Protein AF-A0A7V0J0R1-F1 (afdb_monomer)

pLDDT: mean 93.29, std 8.11, range [60.66, 98.06]

Solvent-acces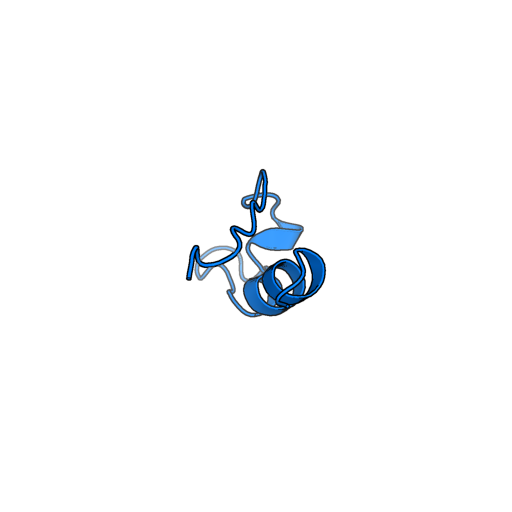sible surface area (backbone atoms only — not comparable to full-atom values): 2671 Å² total; per-residue (Å²): 133,85,51,56,65,60,52,54,59,58,44,47,72,44,58,37,89,88,80,72,47,26,39,52,86,72,58,74,60,86,80,75,86,77,76,78,81,85,127

Radius of gyration: 12.11 Å; Cα contacts (8 Å, |Δi|>4): 31; chains: 1; bounding box: 31×16×30 Å

Mean predicted aligned error: 3.58 Å

Structure (mmCIF, N/CA/C/O back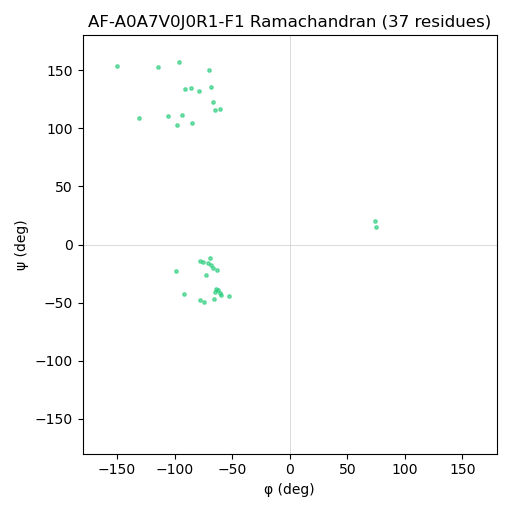bone):
data_AF-A0A7V0J0R1-F1
#
_entry.id   AF-A0A7V0J0R1-F1
#
loop_
_atom_site.group_PDB
_atom_site.id
_atom_site.type_symbol
_atom_site.label_atom_id
_atom_site.label_alt_id
_atom_site.label_comp_id
_atom_site.label_asym_id
_atom_site.label_entity_id
_atom_site.label_seq_i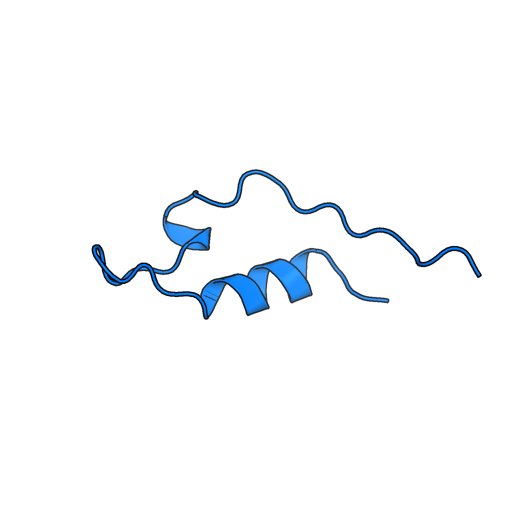d
_atom_site.pdbx_PDB_ins_code
_atom_site.Cartn_x
_atom_site.Cartn_y
_atom_site.Cartn_z
_atom_site.occupancy
_atom_site.B_iso_or_equiv
_atom_site.auth_seq_id
_atom_site.auth_comp_id
_atom_site.auth_asym_id
_atom_site.auth_atom_id
_atom_site.pdbx_PDB_model_num
ATOM 1 N N . MET A 1 1 ? -12.552 -8.176 11.369 1.00 78.06 1 MET A N 1
ATOM 2 C CA . MET A 1 1 ? -12.409 -6.839 10.758 1.00 78.06 1 MET A CA 1
ATOM 3 C C . MET A 1 1 ? -11.314 -6.931 9.721 1.00 78.06 1 MET A C 1
ATOM 5 O O . MET A 1 1 ? -10.336 -7.619 9.982 1.00 78.06 1 MET A O 1
ATOM 9 N N . VAL A 1 2 ? -11.509 -6.326 8.554 1.00 89.06 2 VAL A N 1
ATOM 10 C CA . VAL A 1 2 ? -10.461 -6.258 7.529 1.00 89.06 2 VAL A CA 1
ATOM 11 C C . VAL A 1 2 ? -9.488 -5.158 7.939 1.00 89.06 2 VAL A C 1
ATOM 13 O O . VAL A 1 2 ? -9.929 -4.077 8.319 1.00 89.06 2 VAL A O 1
ATOM 16 N N . THR A 1 3 ? -8.190 -5.435 7.907 1.00 94.38 3 THR A N 1
ATOM 17 C CA . THR A 1 3 ? -7.161 -4.427 8.189 1.00 94.38 3 THR A CA 1
ATOM 18 C C . THR A 1 3 ? -6.634 -3.818 6.897 1.00 94.38 3 THR A C 1
ATOM 20 O O . THR A 1 3 ? -6.692 -4.439 5.835 1.00 94.38 3 THR A O 1
ATOM 23 N N . GLU A 1 4 ? -6.068 -2.613 6.987 1.00 95.44 4 GLU A N 1
ATOM 24 C CA . GLU A 1 4 ? -5.340 -2.006 5.869 1.00 95.44 4 GLU A CA 1
ATOM 25 C C . GLU A 1 4 ? -4.268 -2.959 5.320 1.00 95.44 4 GLU A C 1
ATOM 27 O O . GLU A 1 4 ? -4.161 -3.129 4.108 1.00 95.44 4 GLU A O 1
ATOM 32 N N . GLN A 1 5 ? -3.508 -3.614 6.203 1.00 95.50 5 GLN A N 1
ATOM 33 C CA . GLN A 1 5 ? -2.435 -4.522 5.804 1.00 95.50 5 GLN A CA 1
ATOM 34 C C . GLN A 1 5 ? -2.957 -5.676 4.943 1.00 95.50 5 GLN A C 1
ATOM 36 O O . GLN A 1 5 ? -2.377 -5.967 3.905 1.00 95.50 5 GLN A O 1
ATOM 41 N N . GLN A 1 6 ? -4.089 -6.279 5.317 1.00 95.88 6 GLN A N 1
ATOM 42 C CA . GLN A 1 6 ? -4.700 -7.359 4.535 1.00 95.88 6 GLN A CA 1
ATOM 43 C C . GLN A 1 6 ? -5.115 -6.896 3.133 1.00 95.88 6 GLN A C 1
ATOM 45 O O . GLN A 1 6 ? -4.934 -7.624 2.156 1.00 95.88 6 GLN A O 1
ATOM 50 N N . VAL A 1 7 ? -5.648 -5.675 3.020 1.00 96.38 7 VAL A N 1
ATOM 51 C CA . VAL A 1 7 ? -5.979 -5.069 1.723 1.00 96.38 7 VAL A CA 1
ATOM 52 C C . VAL A 1 7 ? -4.706 -4.807 0.921 1.00 96.38 7 VAL A C 1
ATOM 54 O O . VAL A 1 7 ? -4.633 -5.187 -0.243 1.00 96.38 7 VAL A O 1
ATOM 57 N N . ARG A 1 8 ? -3.681 -4.216 1.544 1.00 97.12 8 ARG A N 1
ATOM 58 C CA . ARG A 1 8 ? -2.398 -3.911 0.902 1.00 97.12 8 ARG A CA 1
ATOM 59 C C . ARG A 1 8 ? -1.699 -5.167 0.388 1.00 97.12 8 ARG A C 1
ATOM 61 O O . ARG A 1 8 ? -1.179 -5.149 -0.720 1.00 97.12 8 ARG A O 1
ATOM 68 N N . ASP A 1 9 ? -1.714 -6.248 1.161 1.00 97.38 9 ASP A N 1
ATOM 69 C CA . ASP A 1 9 ? -1.141 -7.534 0.757 1.00 97.38 9 ASP A CA 1
ATOM 70 C C . ASP A 1 9 ? -1.894 -8.130 -0.432 1.00 97.38 9 ASP A C 1
ATOM 72 O O . ASP A 1 9 ? -1.266 -8.574 -1.385 1.00 97.38 9 ASP A O 1
ATOM 76 N N . SER A 1 10 ? -3.225 -8.036 -0.439 1.00 97.44 10 SER A N 1
ATOM 77 C CA . SER A 1 10 ? -4.037 -8.487 -1.577 1.00 97.44 10 SER A CA 1
ATOM 78 C C . SER A 1 10 ? -3.757 -7.666 -2.845 1.00 97.44 10 SER A C 1
ATOM 80 O O . SER A 1 10 ? -3.682 -8.209 -3.942 1.00 97.44 10 SER A O 1
ATOM 82 N N . LEU A 1 11 ? -3.552 -6.350 -2.714 1.00 97.69 11 LEU A N 1
ATOM 83 C CA . LEU A 1 11 ? -3.234 -5.478 -3.851 1.00 97.69 11 LEU A CA 1
ATOM 84 C C . LEU A 1 11 ? -1.859 -5.771 -4.474 1.00 97.69 11 LEU A C 1
ATOM 86 O O . LEU A 1 11 ? -1.650 -5.429 -5.636 1.00 97.69 11 LEU A O 1
ATOM 90 N N . ARG A 1 12 ? -0.936 -6.434 -3.759 1.00 97.56 12 ARG A N 1
ATOM 91 C CA . ARG A 1 12 ? 0.353 -6.869 -4.331 1.00 97.56 12 ARG A CA 1
ATOM 92 C C . ARG A 1 12 ? 0.216 -7.975 -5.374 1.00 97.56 12 ARG A C 1
ATOM 94 O O . ARG A 1 12 ? 1.141 -8.179 -6.151 1.00 97.56 12 ARG 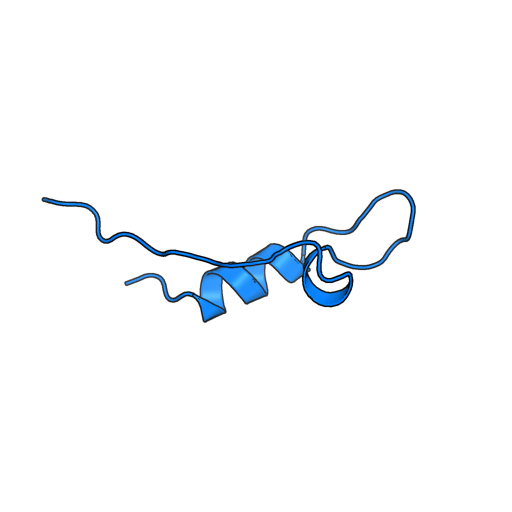A O 1
ATOM 101 N N . GLU A 1 13 ? -0.912 -8.676 -5.419 1.00 98.06 13 GLU A N 1
ATOM 102 C CA . GLU A 1 13 ? -1.173 -9.685 -6.454 1.00 98.06 13 GLU A CA 1
ATOM 103 C C . GLU A 1 13 ? -1.581 -9.053 -7.794 1.00 98.06 13 GLU A C 1
ATOM 105 O O . GLU A 1 13 ? -1.555 -9.712 -8.834 1.00 98.06 13 GLU A O 1
ATOM 110 N N . VAL A 1 14 ? -1.935 -7.764 -7.794 1.00 97.62 14 VAL A N 1
ATOM 111 C CA . VAL A 1 14 ? -2.293 -7.027 -9.005 1.00 97.62 14 VAL A CA 1
ATOM 112 C C . VAL A 1 14 ? -1.017 -6.506 -9.660 1.00 97.62 14 VAL A C 1
ATOM 114 O O . VAL A 1 14 ? -0.396 -5.550 -9.190 1.00 97.62 14 VAL A O 1
ATOM 117 N N . ILE A 1 15 ? -0.628 -7.164 -10.750 1.00 97.88 15 ILE A N 1
ATOM 118 C CA . ILE A 1 15 ? 0.567 -6.842 -11.531 1.00 97.88 15 ILE A CA 1
ATOM 119 C C . ILE A 1 15 ? 0.218 -5.853 -12.639 1.00 97.88 15 ILE A C 1
ATOM 121 O O . ILE A 1 15 ? -0.758 -6.048 -13.364 1.00 97.88 15 ILE A O 1
ATOM 125 N N . ASP A 1 16 ? 1.034 -4.811 -12.787 1.00 97.56 16 ASP A N 1
ATOM 126 C CA . ASP A 1 16 ? 0.941 -3.904 -13.923 1.00 97.56 16 ASP A CA 1
ATOM 127 C C . ASP A 1 16 ? 1.328 -4.648 -15.221 1.00 97.56 16 ASP A C 1
ATOM 129 O O . ASP A 1 16 ? 2.425 -5.213 -15.294 1.00 97.56 16 ASP A O 1
ATOM 133 N N . PRO A 1 17 ? 0.453 -4.693 -16.241 1.00 96.94 17 PRO A N 1
ATOM 134 C CA . PRO A 1 17 ? 0.691 -5.479 -17.451 1.00 96.94 17 PRO A CA 1
ATOM 135 C C . PRO A 1 17 ? 1.793 -4.909 -18.356 1.00 96.94 17 PRO A C 1
ATOM 137 O O . PRO A 1 17 ? 2.273 -5.628 -19.231 1.00 96.94 17 PRO A O 1
ATOM 140 N N . GLU A 1 18 ? 2.191 -3.647 -18.176 1.00 97.00 18 GLU A N 1
ATOM 141 C CA . GLU A 1 18 ? 3.230 -3.000 -18.981 1.00 97.00 18 GLU A CA 1
ATOM 142 C C . GLU A 1 18 ? 4.615 -3.166 -18.343 1.00 97.00 18 GLU A C 1
ATOM 144 O O . GLU A 1 18 ? 5.591 -3.458 -19.035 1.00 97.00 18 GLU A O 1
ATOM 149 N N . ILE A 1 19 ? 4.701 -3.003 -17.020 1.00 94.88 19 ILE A N 1
ATOM 150 C CA . ILE A 1 19 ? 5.965 -2.977 -16.269 1.00 94.88 19 ILE A CA 1
ATOM 151 C C . ILE A 1 19 ? 6.287 -4.327 -15.606 1.00 94.88 19 ILE A C 1
ATOM 153 O O . ILE A 1 19 ? 7.451 -4.619 -15.329 1.00 94.88 19 ILE A O 1
ATOM 157 N N . GLY A 1 20 ? 5.285 -5.176 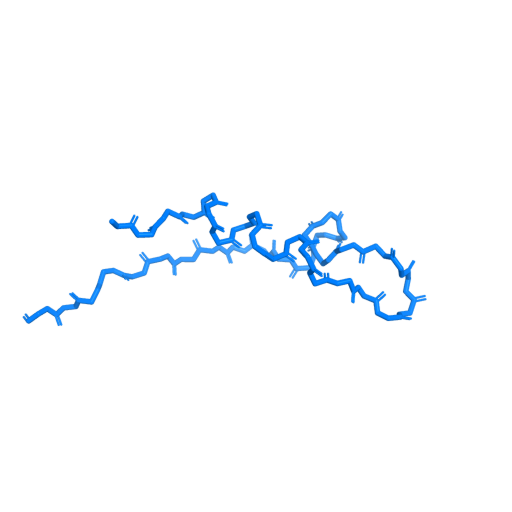-15.353 1.00 95.25 20 GLY A N 1
ATOM 158 C CA . GLY A 1 20 ? 5.471 -6.500 -14.744 1.00 95.25 20 GLY A CA 1
ATOM 159 C C . GLY A 1 20 ? 5.768 -6.480 -13.238 1.00 95.25 20 GLY A C 1
ATOM 160 O O . GLY A 1 20 ? 6.207 -7.487 -12.684 1.00 95.25 20 GLY A O 1
ATOM 161 N N . VAL A 1 21 ? 5.535 -5.349 -12.567 1.00 96.31 21 VAL A N 1
ATOM 162 C CA . VAL A 1 21 ? 5.681 -5.168 -11.110 1.00 96.31 21 VAL A CA 1
ATOM 163 C C . VAL A 1 21 ? 4.305 -4.886 -10.506 1.00 96.31 21 VAL A C 1
ATOM 165 O O . VAL A 1 21 ? 3.417 -4.377 -11.188 1.00 96.31 21 VAL A O 1
ATOM 168 N N . ASN A 1 22 ? 4.092 -5.235 -9.237 1.00 97.62 22 ASN A N 1
ATOM 169 C CA . ASN A 1 22 ? 2.807 -4.976 -8.594 1.00 97.62 22 ASN A CA 1
ATOM 170 C C . ASN A 1 22 ? 2.561 -3.484 -8.33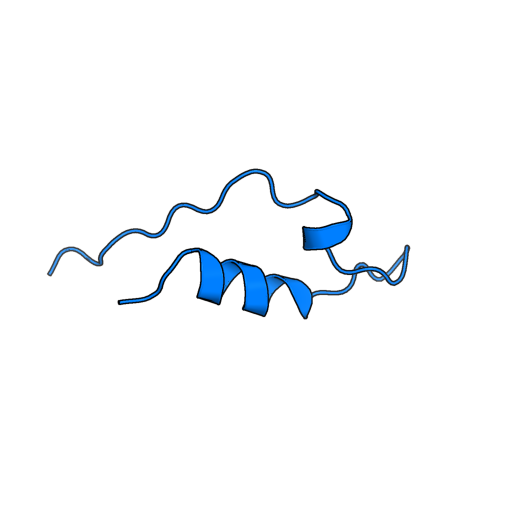0 1.00 97.62 22 ASN A C 1
ATOM 172 O O . ASN A 1 22 ? 3.484 -2.708 -8.074 1.00 97.62 22 ASN A O 1
ATOM 176 N N . ILE A 1 23 ? 1.284 -3.100 -8.339 1.00 97.25 23 ILE A N 1
ATOM 177 C CA . ILE A 1 23 ? 0.850 -1.701 -8.205 1.00 97.25 23 ILE A CA 1
ATOM 178 C C . ILE A 1 23 ? 1.223 -1.059 -6.857 1.00 97.25 23 ILE A C 1
ATOM 180 O O . ILE A 1 23 ? 1.285 0.166 -6.754 1.00 97.25 23 ILE A O 1
ATOM 184 N N . VAL A 1 24 ? 1.468 -1.864 -5.817 1.00 97.44 24 VAL A N 1
ATOM 185 C CA . VAL A 1 24 ? 1.836 -1.376 -4.479 1.00 97.44 24 VAL A CA 1
ATOM 186 C C . VAL A 1 24 ? 3.301 -0.957 -4.455 1.00 97.44 24 VAL A C 1
ATOM 188 O O . VAL A 1 24 ? 3.608 0.146 -4.011 1.00 97.44 24 VAL A O 1
ATOM 191 N N . ASP A 1 25 ? 4.192 -1.799 -4.973 1.00 96.88 25 ASP A N 1
ATOM 192 C CA . ASP A 1 25 ? 5.631 -1.533 -5.009 1.00 96.88 25 ASP A CA 1
ATOM 193 C C . ASP A 1 25 ? 5.984 -0.461 -6.051 1.00 96.88 25 ASP A C 1
ATOM 195 O O . ASP A 1 25 ? 6.942 0.288 -5.868 1.00 96.88 25 ASP A O 1
ATOM 199 N N . LEU A 1 26 ? 5.164 -0.315 -7.098 1.00 96.75 26 LEU A N 1
ATOM 200 C CA . LEU A 1 26 ? 5.224 0.826 -8.019 1.00 96.75 26 LEU A CA 1
ATOM 201 C C . LEU A 1 26 ? 4.782 2.154 -7.378 1.00 96.75 26 LEU A C 1
ATOM 203 O O . LEU A 1 26 ? 4.973 3.212 -7.973 1.00 96.75 26 LEU A O 1
ATOM 207 N N . GLY A 1 27 ? 4.185 2.122 -6.183 1.00 96.00 27 GLY A N 1
ATOM 208 C CA . GLY A 1 27 ? 3.708 3.319 -5.494 1.00 96.00 27 GLY A CA 1
ATOM 209 C C . GLY A 1 27 ? 2.433 3.921 -6.091 1.00 96.00 27 GLY A C 1
ATOM 210 O O . GLY A 1 27 ? 2.143 5.088 -5.840 1.00 96.00 27 GLY A O 1
ATOM 211 N N . LEU A 1 28 ? 1.652 3.148 -6.860 1.00 96.81 28 LEU A N 1
ATOM 212 C CA . LEU A 1 28 ? 0.373 3.603 -7.429 1.00 96.81 28 LEU A CA 1
ATOM 213 C C . LEU A 1 28 ? -0.752 3.655 -6.383 1.00 96.81 28 LEU A C 1
ATOM 215 O O . LEU A 1 28 ? -1.794 4.270 -6.609 1.00 96.81 28 LEU A O 1
ATOM 219 N N . VAL A 1 29 ? -0.549 3.019 -5.227 1.00 96.69 29 VAL A N 1
ATOM 220 C CA . VAL A 1 29 ? -1.485 3.037 -4.099 1.00 96.69 29 VAL A CA 1
ATOM 221 C C . VAL A 1 29 ? -1.036 4.079 -3.077 1.00 96.69 29 VAL A C 1
ATOM 223 O O . VAL A 1 29 ? -0.122 3.831 -2.290 1.00 96.69 29 VAL A O 1
ATOM 226 N N . TYR A 1 30 ? -1.703 5.234 -3.074 1.00 96.12 30 TYR A N 1
ATOM 227 C CA . TYR A 1 30 ? -1.395 6.337 -2.157 1.00 96.12 30 TYR A CA 1
ATOM 228 C C . TYR A 1 30 ? -1.862 6.085 -0.721 1.00 96.12 30 TYR A C 1
ATOM 230 O O . TYR A 1 30 ? -1.087 6.264 0.214 1.00 96.12 30 TYR A O 1
ATOM 238 N N . ASP A 1 31 ? -3.122 5.685 -0.544 1.00 95.94 31 ASP A N 1
ATOM 239 C CA . ASP A 1 31 ? -3.738 5.498 0.771 1.00 95.94 31 ASP A CA 1
ATOM 240 C C . ASP A 1 31 ? -4.820 4.409 0.718 1.00 95.94 31 ASP A C 1
ATOM 242 O O . ASP A 1 31 ? -5.403 4.148 -0.340 1.00 95.94 31 ASP A O 1
ATOM 246 N N . ILE A 1 32 ? -5.082 3.760 1.852 1.00 95.75 32 ILE A N 1
ATOM 247 C CA . ILE A 1 32 ? -6.080 2.697 1.993 1.00 95.75 32 ILE A CA 1
ATOM 248 C C . ILE A 1 32 ? -6.941 3.005 3.216 1.00 95.75 32 ILE A C 1
ATOM 250 O O . ILE A 1 32 ? -6.531 2.829 4.359 1.00 95.75 32 ILE A O 1
ATOM 254 N N . TYR A 1 33 ? -8.194 3.383 2.971 1.00 95.00 33 TYR A N 1
ATOM 255 C CA . TYR A 1 33 ? -9.153 3.653 4.035 1.00 95.00 33 TYR A CA 1
ATOM 256 C C . TYR A 1 33 ? -10.176 2.522 4.164 1.00 95.00 33 TYR A C 1
ATOM 258 O O . TYR A 1 33 ? -11.042 2.342 3.303 1.00 95.00 33 TYR A O 1
ATOM 266 N N . VAL A 1 34 ? -10.101 1.768 5.263 1.00 92.88 34 VAL A N 1
ATOM 267 C CA . VAL A 1 34 ? -11.040 0.677 5.550 1.00 92.88 34 VAL A CA 1
ATOM 268 C C . VAL A 1 34 ? -12.191 1.193 6.410 1.00 92.88 34 VAL A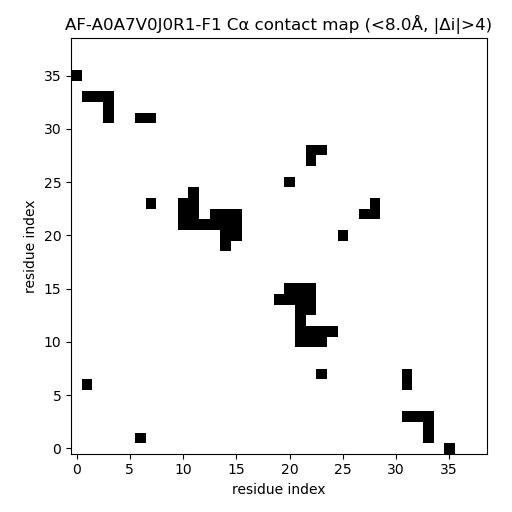 C 1
ATOM 270 O O . VAL A 1 34 ? -12.013 1.529 7.578 1.00 92.88 34 VAL A O 1
ATOM 273 N N . LYS A 1 35 ? -13.394 1.244 5.830 1.00 90.25 35 LYS A N 1
ATOM 274 C CA . LYS A 1 35 ? -14.625 1.594 6.550 1.00 90.25 35 LYS A CA 1
ATOM 275 C C . LYS A 1 35 ? -15.222 0.364 7.216 1.00 90.25 35 LYS A C 1
ATOM 277 O O . LYS A 1 35 ? -15.399 -0.671 6.573 1.00 90.25 35 LYS A O 1
ATOM 282 N N . GLU A 1 36 ? -15.627 0.508 8.470 1.00 85.06 36 GLU A N 1
ATOM 283 C CA . GLU A 1 36 ? -16.561 -0.439 9.067 1.00 85.06 36 GLU A CA 1
ATOM 284 C C . GLU A 1 36 ? -17.925 -0.291 8.388 1.00 85.06 36 GLU A C 1
ATOM 286 O O . GLU A 1 36 ? -18.401 0.819 8.131 1.00 85.06 36 GLU A O 1
ATOM 291 N N . LYS A 1 37 ? -18.557 -1.420 8.057 1.00 79.06 37 LYS A N 1
ATOM 292 C CA . LYS A 1 37 ? -19.954 -1.407 7.626 1.00 79.06 37 LYS A CA 1
ATOM 293 C C . LYS A 1 37 ? -20.782 -0.929 8.816 1.00 79.06 37 LYS A C 1
ATOM 295 O O . LYS A 1 37 ? -20.818 -1.616 9.832 1.00 79.06 37 LYS A O 1
ATOM 300 N N . ALA A 1 38 ? -21.431 0.226 8.679 1.00 68.75 38 ALA A N 1
ATOM 301 C CA . ALA A 1 38 ? -22.476 0.627 9.608 1.00 68.75 38 ALA A CA 1
ATOM 302 C C . ALA A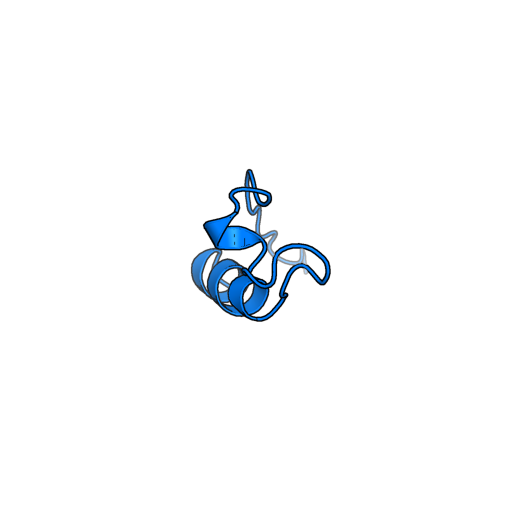 1 38 ? -23.586 -0.432 9.538 1.00 68.75 38 ALA A C 1
ATOM 304 O O . ALA A 1 38 ? -24.131 -0.679 8.457 1.00 68.75 38 ALA A O 1
ATOM 305 N N . VAL A 1 39 ? -23.809 -1.115 10.660 1.00 60.66 39 VAL A N 1
ATOM 306 C CA . VAL A 1 39 ? -24.923 -2.051 10.863 1.00 60.66 39 VAL A CA 1
ATOM 307 C C . VAL A 1 39 ? -26.174 -1.253 11.185 1.00 60.66 39 VAL A C 1
ATOM 309 O O . VAL A 1 39 ? -26.057 -0.308 11.998 1.00 60.66 39 VAL A O 1
#

Foldseek 3Di:
DDDPVNVLVVQQVDADPPPRGGCVVVVVDPDDDDDDPDD

Sequence (39 aa):
MVTEQQVRDSLREVIDPEIGVNIVDLGLVYDIYVKEKAV

Secondary structure (DSSP, 8-state):
---HHHHHHHHTT-B-TTT-SBTTTTT-----------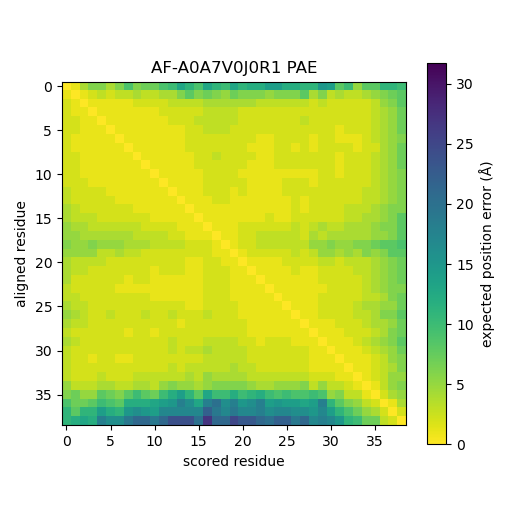-